Protein AF-A0A4Y2GXG5-F1 (afdb_monomer_lite)

pLDDT: mean 90.92, std 9.3, range [49.5, 97.94]

Secondary structure (DSSP, 8-state):
---TT--HHHHHHHHHHHHHHHHTTSGGG----HHHHHHHHTHHHHHHHHHHHHHHHHHHHHHHHHHHHHHHHHHHHHHHHHHHHHHHHHHHHHHHHHHHHHHHHHHHHT-

Foldseek 3Di:
DDDPPDDPVNVVVVVVVVVVQVVLVHPVSDDDDPVNVVCVVCVVVVVVVVVVVVVVVVVVVVVVVVVVVVVVVVVVVVVVVVVVVVVVVVVVVVVVVVVVVVVVVVVVVVD

Radius of gyration: 36.71 Å; chains: 1; bounding box: 72×29×99 Å

Sequence (111 aa):
MLVENLKEQSLINQRRAYDGIKSLGGVENVSITKKMLLAVRGAKHRYREDLVRKKEYLDKKASKTQEKRKLENELQQLYNQKKKIRLEKEKEETEFEVKIQILEEKRKSLL

Structure (mmCIF, N/CA/C/O backbone):
data_AF-A0A4Y2GXG5-F1
#
_entry.id   AF-A0A4Y2GXG5-F1
#
loop_
_atom_site.group_PDB
_atom_site.id
_atom_site.type_symbol
_atom_site.label_atom_id
_atom_site.label_alt_id
_atom_site.label_comp_id
_atom_site.label_asym_id
_atom_site.label_entity_id
_atom_site.label_seq_id
_atom_site.pdbx_PDB_ins_code
_atom_site.Cartn_x
_atom_site.Cartn_y
_atom_site.Cartn_z
_atom_site.occupancy
_atom_site.B_iso_or_equiv
_atom_site.auth_seq_id
_atom_site.auth_comp_id
_atom_site.auth_asym_id
_atom_site.auth_atom_id
_atom_site.pdbx_PDB_model_num
ATOM 1 N N . MET A 1 1 ? -20.448 17.232 23.298 1.00 49.50 1 MET A N 1
ATOM 2 C CA . MET A 1 1 ? -19.200 17.944 22.954 1.00 49.50 1 MET A CA 1
ATOM 3 C C . MET A 1 1 ? -18.340 16.994 22.129 1.00 49.50 1 MET A C 1
ATOM 5 O O . MET A 1 1 ? -17.904 15.982 22.661 1.00 49.50 1 MET A O 1
ATOM 9 N N . LEU A 1 2 ? -18.205 17.237 20.823 1.00 56.69 2 LEU A N 1
ATOM 10 C CA . LEU A 1 2 ? -17.250 16.525 19.967 1.00 56.69 2 LEU A CA 1
ATOM 11 C C . LEU A 1 2 ? -15.880 17.165 20.206 1.00 56.69 2 LEU A C 1
ATOM 13 O O . LEU A 1 2 ? -15.732 18.364 20.007 1.00 56.69 2 LEU A O 1
ATOM 17 N N . VAL A 1 3 ? -14.909 16.399 20.696 1.00 56.56 3 VAL A N 1
ATOM 18 C CA . VAL A 1 3 ? -13.536 16.893 20.863 1.00 56.56 3 VAL A CA 1
ATOM 19 C C . VAL A 1 3 ? -12.851 16.810 19.497 1.00 56.56 3 VAL A C 1
ATOM 21 O O . VAL A 1 3 ? -12.773 15.722 18.929 1.00 56.56 3 VAL A O 1
ATOM 24 N N . GLU A 1 4 ? -12.353 17.936 18.978 1.00 54.62 4 GLU A N 1
ATOM 25 C CA . GLU A 1 4 ? -11.761 18.076 17.628 1.00 54.62 4 GLU A CA 1
ATOM 26 C C . GLU A 1 4 ? -10.646 17.067 17.302 1.00 54.62 4 GLU A C 1
ATOM 28 O O . GLU A 1 4 ? -10.426 16.738 16.142 1.00 54.62 4 GLU A O 1
ATOM 33 N N . ASN A 1 5 ? -9.972 16.515 18.315 1.00 61.62 5 ASN A N 1
ATOM 34 C CA . ASN A 1 5 ? -8.853 15.582 18.151 1.00 61.62 5 ASN A CA 1
ATOM 35 C C . ASN A 1 5 ? -9.234 14.088 18.212 1.00 61.62 5 ASN A C 1
ATOM 37 O O . ASN A 1 5 ? -8.352 13.225 18.296 1.00 61.62 5 ASN A O 1
ATOM 41 N N . LEU A 1 6 ? -10.526 13.734 18.202 1.00 61.31 6 LEU A N 1
ATOM 42 C CA . LEU A 1 6 ? -10.920 12.324 18.211 1.00 61.31 6 LEU A CA 1
ATOM 43 C C . LEU A 1 6 ? -10.741 11.676 16.832 1.00 61.31 6 LEU A C 1
ATOM 45 O O . LEU A 1 6 ? -11.359 12.068 15.847 1.00 61.31 6 LEU A O 1
ATOM 49 N N . LYS A 1 7 ? -9.954 10.595 16.781 1.00 75.38 7 LYS A N 1
ATOM 50 C CA . LYS A 1 7 ? -9.879 9.723 15.599 1.00 75.38 7 LYS A CA 1
ATOM 51 C C . LYS A 1 7 ? -11.264 9.139 15.304 1.00 75.38 7 LYS A C 1
ATOM 53 O O . LYS A 1 7 ? -11.943 8.689 16.224 1.00 75.38 7 LYS A O 1
ATOM 58 N N . GLU A 1 8 ? -11.630 9.046 14.030 1.00 82.19 8 GLU A N 1
ATOM 59 C CA . GLU A 1 8 ? -12.930 8.542 13.551 1.00 82.19 8 GLU A CA 1
ATOM 60 C C . GLU A 1 8 ? -13.364 7.221 14.219 1.00 82.19 8 GLU A C 1
ATOM 62 O O . GLU A 1 8 ? -14.469 7.102 14.739 1.00 82.19 8 GLU A O 1
ATOM 67 N N . GLN A 1 9 ? -12.450 6.253 14.321 1.00 80.94 9 GLN A N 1
ATOM 68 C CA . GLN A 1 9 ? -12.668 4.978 15.021 1.00 80.94 9 GLN A CA 1
ATOM 69 C C . GLN A 1 9 ? -13.075 5.149 16.493 1.00 80.94 9 GLN A C 1
ATOM 71 O O . GLN A 1 9 ? -13.943 4.437 16.993 1.00 80.94 9 GLN A O 1
ATOM 76 N N . SER A 1 10 ? -12.463 6.103 17.195 1.00 83.62 10 SER A N 1
ATOM 77 C CA . SER A 1 10 ? -12.803 6.400 18.587 1.00 83.62 10 SER A CA 1
ATOM 78 C C . SER A 1 10 ? -14.223 6.958 18.691 1.00 83.62 10 SER A C 1
ATOM 80 O O . SER A 1 10 ? -14.965 6.569 19.591 1.00 83.62 10 SER A O 1
ATOM 82 N N . LEU A 1 11 ? -14.623 7.810 17.745 1.00 86.56 11 LEU A N 1
ATOM 83 C CA . LEU A 1 11 ? -15.972 8.366 17.687 1.00 86.56 11 LEU A CA 1
ATOM 84 C C . LEU A 1 11 ? -17.020 7.284 17.392 1.00 86.56 11 LEU A C 1
ATOM 86 O O . LEU A 1 11 ? -18.038 7.207 18.078 1.00 86.56 11 LEU A O 1
ATOM 90 N N . ILE A 1 12 ? -16.749 6.405 16.422 1.00 89.25 12 ILE A N 1
ATOM 91 C CA . ILE A 1 12 ? -17.619 5.265 16.094 1.00 89.25 12 ILE A CA 1
ATOM 92 C C . ILE A 1 12 ? -17.821 4.375 17.326 1.00 89.25 12 ILE A C 1
ATOM 94 O O . ILE A 1 12 ? -18.947 3.982 17.632 1.00 89.25 12 ILE A O 1
ATOM 98 N N . ASN A 1 13 ? -16.748 4.082 18.065 1.00 87.94 13 ASN A N 1
ATOM 99 C CA . ASN A 1 13 ? -16.821 3.239 19.258 1.00 87.94 13 ASN A CA 1
ATOM 100 C C . ASN A 1 13 ? -17.611 3.898 20.397 1.00 87.94 13 ASN A C 1
ATOM 102 O O . ASN A 1 13 ? -18.410 3.224 21.046 1.00 87.94 13 ASN A O 1
ATOM 106 N N . GLN A 1 14 ? -17.443 5.206 20.613 1.00 89.25 14 GLN A N 1
ATOM 107 C CA . GLN A 1 14 ? -18.253 5.954 21.581 1.00 89.25 14 GLN A CA 1
ATOM 108 C C . GLN A 1 14 ? -19.734 5.941 21.206 1.00 89.25 14 GLN A C 1
ATOM 110 O O . GLN A 1 14 ? -20.582 5.726 22.069 1.00 89.25 14 GLN A O 1
ATOM 115 N N . ARG A 1 15 ? -20.048 6.113 19.918 1.00 92.31 15 ARG A N 1
ATOM 116 C CA . ARG A 1 15 ? -21.430 6.093 19.439 1.00 92.31 15 ARG A CA 1
ATOM 117 C C . ARG A 1 15 ? -22.076 4.723 19.617 1.00 92.31 15 ARG A C 1
ATOM 119 O O . ARG A 1 15 ? -23.162 4.646 20.170 1.00 92.31 15 ARG A O 1
ATOM 126 N N . ARG A 1 16 ? -21.364 3.644 19.278 1.00 93.25 16 ARG A N 1
ATOM 127 C CA . ARG A 1 16 ? -21.816 2.266 19.544 1.00 93.25 16 ARG A CA 1
ATOM 128 C C . ARG A 1 16 ? -22.122 2.031 21.023 1.00 93.25 16 ARG A C 1
ATOM 130 O O . ARG A 1 16 ? -23.133 1.414 21.341 1.00 93.25 16 ARG A O 1
ATOM 137 N N . ALA A 1 17 ? -21.259 2.515 21.918 1.00 91.12 17 ALA A N 1
ATOM 138 C CA . ALA A 1 17 ? -21.484 2.397 23.356 1.00 91.12 17 ALA A CA 1
ATOM 139 C C . ALA A 1 17 ? -22.723 3.187 23.802 1.00 91.12 17 ALA A C 1
ATOM 141 O O . ALA A 1 17 ? -23.559 2.653 24.526 1.00 91.12 17 ALA A O 1
ATOM 142 N N . TYR A 1 18 ? -22.868 4.428 23.333 1.00 94.25 18 TYR A N 1
ATOM 143 C CA . TYR A 1 18 ? -24.027 5.266 23.630 1.00 94.25 18 TYR A CA 1
ATOM 144 C C . TYR A 1 18 ? -25.336 4.639 23.136 1.00 94.25 18 TYR A C 1
ATOM 146 O O . TYR A 1 18 ? -26.280 4.522 23.911 1.00 94.25 18 TYR A O 1
ATOM 154 N N . ASP A 1 19 ? -25.381 4.191 21.881 1.00 95.50 19 ASP A N 1
ATOM 155 C CA . ASP A 1 19 ? -26.577 3.598 21.279 1.00 95.50 19 ASP A CA 1
ATOM 156 C C . ASP A 1 19 ? -26.996 2.319 22.022 1.00 95.50 19 ASP A C 1
ATOM 158 O O . ASP A 1 19 ? -28.183 2.112 22.274 1.00 95.50 19 ASP A O 1
ATOM 162 N N . GLY A 1 20 ? -26.025 1.503 22.449 1.00 93.06 20 GLY A N 1
ATOM 163 C CA . GLY A 1 20 ? -26.280 0.313 23.264 1.00 93.06 20 GLY A CA 1
ATOM 164 C C . GLY A 1 20 ? -26.788 0.621 24.676 1.00 93.06 20 GLY A C 1
ATOM 165 O O . GLY A 1 20 ? -27.642 -0.091 25.188 1.00 93.06 20 GLY A O 1
ATOM 166 N N . ILE A 1 21 ? -26.307 1.690 25.317 1.00 94.31 21 ILE A N 1
ATOM 167 C CA . ILE A 1 21 ? -26.825 2.128 26.626 1.00 94.31 21 ILE A CA 1
ATOM 168 C C . ILE A 1 21 ? -28.233 2.715 26.473 1.00 94.31 21 ILE A C 1
ATOM 170 O O . ILE A 1 21 ? -29.119 2.462 27.289 1.00 94.31 21 ILE A O 1
ATOM 174 N N . LYS A 1 22 ? -28.452 3.494 25.410 1.00 95.94 22 LYS A N 1
ATOM 175 C CA . LYS A 1 22 ? -29.739 4.123 25.118 1.00 95.94 22 LYS A CA 1
ATOM 176 C C . LYS A 1 22 ? -30.824 3.086 24.838 1.00 95.94 22 LYS A C 1
ATOM 178 O O . LYS A 1 22 ? -31.938 3.255 25.322 1.00 95.94 22 LYS A O 1
ATOM 183 N N . SER A 1 23 ? -30.514 2.017 24.101 1.00 94.62 23 SER A N 1
ATOM 184 C CA . SER A 1 23 ? -31.479 0.943 23.825 1.00 94.62 23 SER A CA 1
ATOM 185 C C . SER A 1 23 ? -31.911 0.186 25.082 1.00 94.62 23 SER A C 1
ATOM 187 O O . SER A 1 23 ? -33.026 -0.324 25.129 1.00 94.62 23 SER A O 1
ATOM 189 N N . LEU A 1 24 ? -31.069 0.163 26.118 1.00 93.94 24 LEU A N 1
ATOM 190 C CA . LEU A 1 24 ? -31.388 -0.411 27.425 1.00 93.94 24 LEU A CA 1
ATOM 191 C C . LEU A 1 24 ? -32.184 0.550 28.324 1.00 93.94 24 LEU A C 1
ATOM 193 O O . LEU A 1 24 ? -32.550 0.184 29.435 1.00 93.94 24 LEU A O 1
ATOM 197 N N . GLY A 1 25 ? -32.482 1.771 27.872 1.00 94.31 25 GLY A N 1
ATOM 198 C CA . GLY A 1 25 ? -33.245 2.755 28.644 1.00 94.31 25 GLY A CA 1
ATOM 199 C C . GLY A 1 25 ? -32.421 3.522 29.681 1.00 94.31 25 GLY A C 1
ATOM 200 O O . GLY A 1 25 ? -32.997 4.206 30.519 1.00 94.31 25 GLY A O 1
ATOM 201 N N . GLY A 1 26 ? -31.088 3.439 29.627 1.00 93.00 26 GLY A N 1
ATOM 202 C CA . GLY A 1 26 ? -30.194 4.173 30.523 1.00 93.00 26 GLY A CA 1
ATOM 203 C C . GLY A 1 26 ? -29.104 3.302 31.137 1.00 93.00 26 GLY A C 1
ATOM 204 O O . GLY A 1 26 ? -29.093 2.082 30.995 1.00 93.00 26 GLY A O 1
ATOM 205 N N . VAL A 1 27 ? -28.160 3.948 31.827 1.00 92.12 27 VAL A N 1
ATOM 206 C CA . VAL A 1 27 ? -26.995 3.278 32.435 1.00 92.12 27 VAL A CA 1
ATOM 207 C C . VAL A 1 27 ? -27.410 2.350 33.581 1.00 92.12 27 VAL A C 1
ATOM 209 O O . VAL A 1 27 ? -26.792 1.307 33.768 1.00 92.12 27 VAL A O 1
ATOM 212 N N . GLU A 1 28 ? -28.476 2.690 34.307 1.00 93.12 28 GLU A N 1
ATOM 213 C CA . GLU A 1 28 ? -28.983 1.907 35.445 1.00 93.12 28 GLU A CA 1
ATOM 214 C C . GLU A 1 28 ? -29.459 0.506 35.036 1.00 93.12 28 GLU A C 1
ATOM 216 O O . GLU A 1 28 ? -29.334 -0.445 35.802 1.00 93.12 28 GLU A O 1
ATOM 221 N N . ASN A 1 29 ? -29.914 0.355 33.789 1.00 93.25 29 ASN A N 1
ATOM 222 C CA . ASN A 1 29 ? -30.400 -0.912 33.243 1.00 93.25 29 ASN A CA 1
ATOM 223 C C . ASN A 1 29 ? -29.276 -1.782 32.651 1.00 93.25 29 ASN A C 1
ATOM 225 O O . ASN A 1 29 ? -29.527 -2.874 32.135 1.00 93.25 29 ASN A O 1
ATOM 229 N N . VAL A 1 30 ? -28.022 -1.317 32.695 1.00 91.38 30 VAL A N 1
ATOM 230 C CA . VAL A 1 30 ? -26.874 -2.056 32.164 1.00 91.38 30 VAL A CA 1
ATOM 231 C C . VAL A 1 30 ? -26.361 -3.041 33.213 1.00 91.38 30 VAL A C 1
ATOM 233 O O . VAL A 1 30 ? -25.622 -2.684 34.129 1.00 91.38 30 VAL A O 1
ATOM 236 N N . SER A 1 31 ? -26.687 -4.322 33.040 1.00 92.31 31 SER A N 1
ATOM 237 C CA . SER A 1 31 ? -26.118 -5.387 33.872 1.00 92.31 31 SER A CA 1
ATOM 238 C C . SER A 1 31 ? -24.631 -5.604 33.559 1.00 92.31 31 SER A C 1
ATOM 240 O O . SER A 1 31 ? -24.253 -5.964 32.439 1.00 92.31 31 SER A O 1
ATOM 242 N N . ILE A 1 32 ? -23.766 -5.413 34.560 1.00 91.56 32 ILE A N 1
ATOM 243 C CA . ILE A 1 32 ? -22.326 -5.659 34.422 1.00 91.56 32 ILE A CA 1
ATOM 244 C C . ILE A 1 32 ? -22.071 -7.166 34.434 1.00 91.56 32 ILE A C 1
ATOM 246 O O . ILE A 1 32 ? -22.109 -7.829 35.469 1.00 91.56 32 ILE A O 1
ATOM 250 N N . THR A 1 33 ? -21.749 -7.716 33.266 1.00 93.56 33 THR A N 1
ATOM 251 C CA . THR A 1 33 ? -21.455 -9.146 33.130 1.00 93.56 33 THR A CA 1
ATOM 252 C C . THR A 1 33 ? -19.977 -9.462 33.378 1.00 93.56 33 THR A C 1
ATOM 254 O O . THR A 1 33 ? -19.078 -8.659 33.113 1.00 93.56 33 THR A O 1
ATOM 257 N N . LYS A 1 34 ? -19.682 -10.707 33.781 1.00 94.56 34 LYS A N 1
ATOM 258 C CA . LYS A 1 34 ? -18.301 -11.215 33.922 1.00 94.56 34 LYS A CA 1
ATOM 259 C C . LYS A 1 34 ? -17.471 -11.049 32.640 1.00 94.56 34 LYS A C 1
ATOM 261 O O . LYS A 1 34 ? -16.274 -10.777 32.706 1.00 94.56 34 LYS A O 1
ATOM 266 N N . LYS A 1 35 ? -18.104 -11.171 31.466 1.00 91.50 35 LYS A N 1
ATOM 267 C CA . LYS A 1 35 ? -17.452 -10.963 30.162 1.00 91.50 35 LYS A CA 1
ATOM 268 C C . LYS A 1 35 ? -16.963 -9.523 29.992 1.00 91.50 35 LYS A C 1
ATOM 270 O O . LYS A 1 35 ? -15.854 -9.327 29.505 1.00 91.50 35 LYS A O 1
ATOM 275 N N . MET A 1 36 ? -17.742 -8.532 30.432 1.00 91.00 36 MET A N 1
ATOM 276 C CA . MET A 1 36 ? -17.339 -7.122 30.380 1.00 91.00 36 MET A CA 1
ATOM 277 C C . MET A 1 36 ? -16.117 -6.864 31.261 1.00 91.00 36 MET A C 1
ATOM 279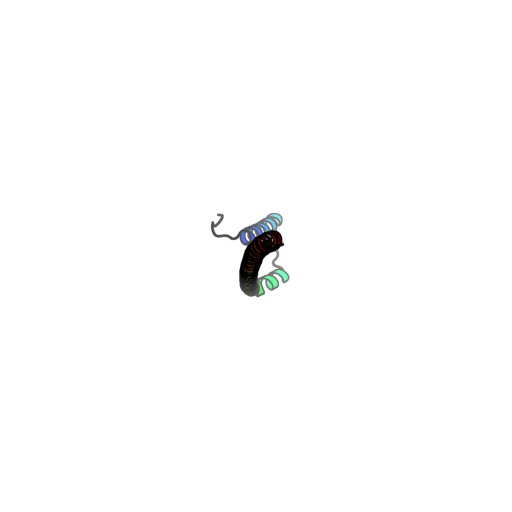 O O . MET A 1 36 ? -15.158 -6.246 30.806 1.00 91.00 36 MET A O 1
ATOM 283 N N . LEU A 1 37 ? -16.099 -7.412 32.480 1.00 92.94 37 LEU A N 1
ATOM 284 C CA . LEU A 1 37 ? -14.951 -7.292 33.386 1.00 92.94 37 LEU A CA 1
ATOM 285 C C . LEU A 1 37 ? -13.673 -7.882 32.771 1.00 92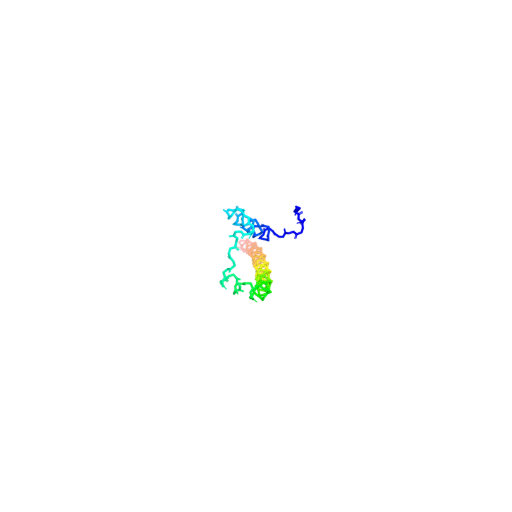.94 37 LEU A C 1
ATOM 287 O O . LEU A 1 37 ? -12.617 -7.247 32.788 1.00 92.94 37 LEU A O 1
ATOM 291 N N . LEU A 1 38 ? -13.771 -9.071 32.167 1.00 91.19 38 LEU A N 1
ATOM 292 C CA . LEU A 1 38 ? -12.649 -9.704 31.466 1.00 91.19 38 LEU A CA 1
ATOM 293 C C . LEU A 1 38 ? -12.191 -8.888 30.251 1.00 91.19 38 LEU A C 1
ATOM 295 O O . LEU A 1 38 ? -10.988 -8.725 30.030 1.00 91.19 38 LEU A O 1
ATOM 299 N N . ALA A 1 39 ? -13.132 -8.334 29.484 1.00 87.31 39 ALA A N 1
ATOM 300 C CA . ALA A 1 39 ? -12.818 -7.471 28.356 1.00 87.31 39 ALA A CA 1
ATOM 301 C C . ALA A 1 39 ? -12.066 -6.212 28.818 1.00 87.31 39 ALA A C 1
ATOM 303 O O . ALA A 1 39 ? -11.030 -5.883 28.241 1.00 87.31 39 ALA A O 1
ATOM 304 N N . VAL A 1 40 ? -12.507 -5.546 29.886 1.00 89.75 40 VAL A N 1
ATOM 305 C CA . VAL A 1 40 ? -11.861 -4.326 30.397 1.00 89.75 40 VAL A CA 1
ATOM 306 C C . VAL A 1 40 ? -10.463 -4.610 30.953 1.00 89.75 40 VAL A C 1
ATOM 308 O O . VAL A 1 40 ? -9.536 -3.850 30.666 1.00 89.75 40 VAL A O 1
ATOM 311 N N . ARG A 1 41 ? -10.267 -5.732 31.663 1.00 91.62 41 ARG A N 1
ATOM 312 C CA . ARG A 1 41 ? -8.998 -6.075 32.336 1.00 91.62 41 ARG A CA 1
ATOM 313 C C . ARG A 1 41 ? -7.774 -6.023 31.411 1.00 91.62 41 ARG A C 1
ATOM 315 O O . ARG A 1 41 ? -6.705 -5.600 31.835 1.00 91.62 41 ARG A O 1
ATOM 322 N N . GLY A 1 42 ? -7.932 -6.420 30.147 1.00 87.12 42 GLY A N 1
ATOM 323 C CA . GLY A 1 42 ? -6.859 -6.408 29.143 1.00 87.12 42 GLY A CA 1
ATOM 324 C C . GLY A 1 42 ? -6.891 -5.232 28.161 1.00 87.12 42 GLY A C 1
ATOM 325 O O . GLY A 1 42 ? -6.037 -5.160 27.279 1.00 87.12 42 GLY A O 1
ATOM 326 N N . ALA A 1 43 ? -7.861 -4.320 28.264 1.00 88.50 43 ALA A N 1
ATOM 327 C CA . ALA A 1 43 ? -8.108 -3.313 27.229 1.00 88.50 43 ALA A CA 1
ATOM 328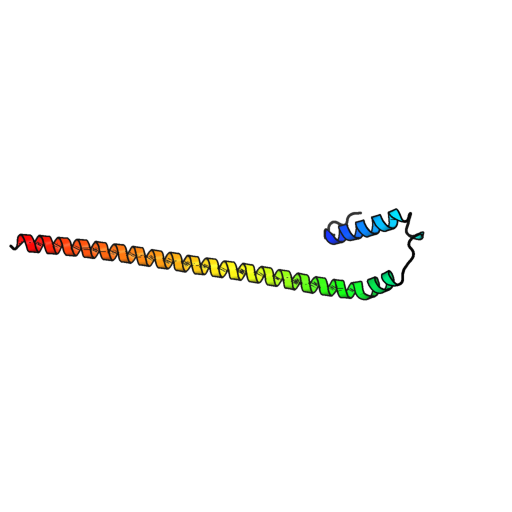 C C . ALA A 1 43 ? -6.913 -2.372 27.016 1.00 88.50 43 ALA A C 1
ATOM 330 O O . ALA A 1 43 ? -6.526 -2.112 25.878 1.00 88.50 43 ALA A O 1
ATOM 331 N N . LYS A 1 44 ? -6.273 -1.925 28.105 1.00 88.19 44 LYS A N 1
ATOM 332 C CA . LYS A 1 44 ? -5.092 -1.048 28.042 1.00 88.19 44 LYS A CA 1
ATOM 333 C C . LYS A 1 44 ? -3.904 -1.718 27.349 1.00 88.19 44 LYS A C 1
ATOM 335 O O . LYS A 1 44 ? -3.190 -1.059 26.599 1.00 88.19 44 LYS A O 1
ATOM 340 N N . HIS A 1 45 ? -3.690 -3.008 27.606 1.00 90.88 45 HIS A N 1
ATOM 341 C CA . HIS A 1 45 ? -2.604 -3.762 26.984 1.00 90.88 45 HIS A CA 1
ATOM 342 C C . HIS A 1 45 ? -2.860 -3.944 25.487 1.00 90.88 45 HIS A C 1
ATOM 344 O O . HIS A 1 45 ? -2.039 -3.512 24.685 1.00 90.88 45 HIS A O 1
ATOM 350 N N . ARG A 1 46 ? -4.052 -4.430 25.114 1.00 90.38 46 ARG A N 1
ATOM 351 C CA . ARG A 1 46 ? -4.442 -4.599 23.705 1.00 90.38 46 ARG A CA 1
ATOM 352 C C . ARG A 1 46 ? -4.378 -3.296 22.915 1.00 90.38 46 ARG A C 1
ATOM 354 O O . ARG A 1 46 ? -3.939 -3.296 21.775 1.00 90.38 46 ARG A O 1
ATOM 361 N N . TYR A 1 47 ? -4.769 -2.175 23.525 1.00 88.06 47 TYR A N 1
ATOM 362 C CA . TYR A 1 47 ? -4.638 -0.861 22.895 1.00 88.06 47 TYR A CA 1
ATOM 363 C C . TYR A 1 47 ? -3.177 -0.516 22.582 1.00 88.06 47 TYR A C 1
ATOM 365 O O . TYR A 1 47 ? -2.871 -0.052 21.488 1.00 88.06 47 TYR A O 1
ATOM 373 N N . ARG A 1 48 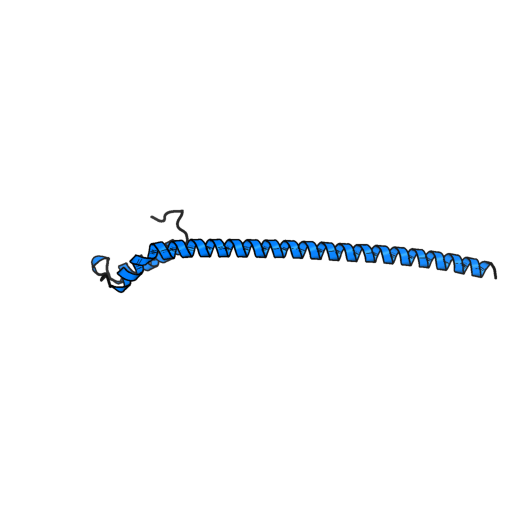? -2.256 -0.766 23.521 1.00 91.25 48 ARG A N 1
ATOM 374 C CA . ARG A 1 48 ? -0.822 -0.536 23.292 1.00 91.25 48 ARG A CA 1
ATOM 375 C C . ARG A 1 48 ? -0.265 -1.454 22.207 1.00 91.25 48 ARG A C 1
ATOM 377 O O . ARG A 1 48 ? 0.461 -0.970 21.346 1.00 91.25 48 ARG A O 1
ATOM 384 N N . GLU A 1 49 ? -0.618 -2.736 22.226 1.00 93.38 49 GLU A N 1
ATOM 385 C CA . GLU A 1 49 ? -0.212 -3.687 21.183 1.00 93.38 49 GLU A CA 1
ATOM 386 C C . GLU A 1 49 ? -0.709 -3.256 19.798 1.00 93.38 49 GLU A C 1
ATOM 388 O O . GLU A 1 49 ? 0.050 -3.287 18.832 1.00 93.38 49 GLU A O 1
ATOM 393 N N . ASP A 1 50 ? -1.960 -2.802 19.701 1.00 90.50 50 ASP A N 1
ATOM 394 C CA . ASP A 1 50 ? -2.541 -2.329 18.444 1.00 90.50 50 ASP A CA 1
ATOM 395 C C . ASP A 1 50 ? -1.835 -1.069 17.920 1.00 90.50 50 ASP A C 1
ATOM 397 O O . ASP A 1 50 ? -1.535 -0.969 16.730 1.00 90.50 50 ASP A O 1
ATOM 401 N N . LEU A 1 51 ? -1.470 -0.134 18.808 1.00 90.12 51 LEU A N 1
ATOM 402 C CA . LEU A 1 51 ? -0.666 1.033 18.432 1.00 90.12 51 LEU A CA 1
ATOM 403 C C . LEU A 1 51 ? 0.701 0.638 17.857 1.00 90.12 51 LEU A C 1
ATOM 405 O O . LEU A 1 51 ? 1.122 1.217 16.853 1.00 90.12 51 LEU A O 1
ATOM 409 N N . VAL A 1 52 ? 1.379 -0.338 18.469 1.00 94.31 52 VAL A N 1
ATOM 410 C CA . VAL A 1 52 ? 2.674 -0.844 17.985 1.00 94.31 52 VAL A CA 1
ATOM 411 C C . VAL A 1 52 ? 2.506 -1.501 16.617 1.00 94.31 52 VAL A C 1
ATOM 413 O O . VAL A 1 52 ? 3.172 -1.098 15.665 1.00 94.31 52 VAL A O 1
ATOM 416 N N . ARG A 1 53 ? 1.548 -2.424 16.473 1.00 93.69 53 ARG A N 1
ATOM 417 C CA . ARG A 1 53 ? 1.261 -3.098 15.194 1.00 93.69 53 ARG A CA 1
ATOM 418 C C . ARG A 1 53 ? 0.923 -2.110 14.085 1.00 93.69 53 ARG A C 1
ATOM 420 O O . ARG A 1 53 ? 1.385 -2.257 12.955 1.00 93.69 53 ARG A O 1
ATOM 427 N N . LYS A 1 54 ? 0.130 -1.080 14.395 1.00 90.88 54 LYS A N 1
ATOM 428 C CA . LYS A 1 54 ? -0.234 -0.041 13.429 1.00 90.88 54 LYS A CA 1
ATOM 429 C C . LYS A 1 54 ? 0.985 0.753 12.971 1.00 90.88 54 LYS A C 1
ATOM 431 O O . LYS A 1 54 ? 1.093 1.040 11.781 1.00 90.88 54 LYS A O 1
ATOM 436 N N . LYS A 1 55 ? 1.896 1.085 13.889 1.00 93.00 55 LYS A N 1
ATOM 437 C CA . LYS A 1 55 ? 3.154 1.756 13.551 1.00 93.00 55 LYS A CA 1
ATOM 438 C C . LYS A 1 55 ? 4.008 0.880 12.630 1.00 93.00 55 LYS A C 1
ATOM 440 O O . LYS A 1 55 ? 4.346 1.314 11.537 1.00 93.00 55 LYS A O 1
ATOM 445 N N . GLU A 1 56 ? 4.241 -0.374 13.007 1.00 93.88 56 GLU A N 1
ATOM 446 C CA . GLU A 1 56 ? 5.019 -1.324 12.198 1.00 93.88 56 GLU A CA 1
ATOM 447 C C . GLU A 1 56 ? 4.432 -1.531 10.797 1.00 93.88 56 GLU A C 1
ATOM 449 O O . GLU A 1 56 ? 5.164 -1.635 9.813 1.00 93.88 56 GLU A O 1
ATOM 454 N N . TYR A 1 57 ? 3.103 -1.590 10.683 1.00 93.31 57 TYR A N 1
ATOM 455 C CA . TYR A 1 57 ? 2.427 -1.697 9.394 1.00 93.31 57 TYR A CA 1
ATOM 456 C C . TYR A 1 57 ? 2.682 -0.472 8.506 1.00 93.31 57 TYR A C 1
ATOM 458 O O . TYR A 1 57 ? 2.964 -0.623 7.315 1.00 93.31 57 TYR A O 1
ATOM 466 N N . LEU A 1 58 ? 2.590 0.734 9.073 1.00 91.81 58 LEU A N 1
ATOM 467 C CA . LEU A 1 58 ? 2.854 1.975 8.346 1.00 91.81 58 LEU A CA 1
ATOM 468 C C . LEU A 1 58 ? 4.318 2.065 7.910 1.00 91.81 58 LEU A C 1
ATOM 470 O O . LEU A 1 58 ? 4.572 2.380 6.748 1.00 91.81 58 LEU A O 1
ATOM 474 N N . ASP A 1 59 ? 5.252 1.703 8.788 1.00 92.56 59 ASP A N 1
ATOM 475 C CA . ASP A 1 59 ? 6.687 1.701 8.491 1.00 92.56 59 ASP A CA 1
ATOM 476 C C . ASP A 1 59 ? 7.010 0.714 7.356 1.00 92.56 59 ASP A C 1
ATOM 478 O O . ASP A 1 59 ? 7.659 1.074 6.370 1.00 92.56 59 ASP A O 1
ATOM 482 N N . LYS A 1 60 ? 6.457 -0.508 7.410 1.00 93.62 60 LYS A N 1
ATOM 483 C CA . LYS A 1 60 ? 6.580 -1.502 6.326 1.00 93.62 60 LYS A CA 1
ATOM 484 C C . LYS A 1 60 ? 5.982 -1.000 5.013 1.00 93.62 60 LYS A C 1
ATOM 486 O O . LYS A 1 60 ? 6.545 -1.237 3.946 1.00 93.62 60 LYS A O 1
ATOM 491 N N . LYS A 1 61 ? 4.838 -0.312 5.060 1.00 93.12 61 LYS A N 1
ATOM 492 C CA . LYS A 1 61 ? 4.196 0.252 3.864 1.00 93.12 61 LYS A CA 1
ATOM 493 C C . LYS A 1 61 ? 5.041 1.374 3.251 1.00 93.12 61 LYS A C 1
ATOM 495 O O . LYS A 1 61 ? 5.179 1.430 2.027 1.00 93.12 61 LYS A O 1
ATOM 500 N N . ALA A 1 62 ? 5.619 2.237 4.084 1.00 91.31 62 ALA A N 1
ATOM 501 C CA . ALA A 1 62 ? 6.503 3.311 3.646 1.00 91.31 62 ALA A CA 1
ATOM 502 C C . ALA A 1 62 ? 7.781 2.754 3.001 1.00 91.31 62 ALA A C 1
ATOM 504 O O . ALA A 1 62 ? 8.109 3.145 1.881 1.00 91.31 62 ALA A O 1
ATOM 505 N N . SER A 1 63 ? 8.424 1.774 3.645 1.00 92.06 63 SER A N 1
ATOM 506 C CA . SER A 1 63 ? 9.605 1.075 3.121 1.00 92.06 63 SER A CA 1
ATOM 507 C C . SER A 1 63 ? 9.330 0.434 1.755 1.00 92.06 63 SER A C 1
ATOM 509 O O . SER A 1 63 ? 10.026 0.752 0.793 1.00 92.06 63 SER A O 1
ATOM 511 N N . LYS A 1 64 ? 8.244 -0.338 1.610 1.00 92.69 64 LYS A N 1
ATOM 512 C CA . LYS A 1 64 ? 7.854 -0.927 0.312 1.00 92.69 64 LYS A CA 1
ATOM 513 C C . LYS A 1 64 ? 7.636 0.120 -0.779 1.00 92.69 64 LYS A C 1
ATOM 515 O O . LYS A 1 64 ? 7.996 -0.088 -1.933 1.00 92.69 64 LYS A O 1
ATOM 520 N N . THR A 1 65 ? 7.029 1.252 -0.427 1.00 92.56 65 THR A N 1
ATOM 521 C CA . THR A 1 65 ? 6.788 2.342 -1.385 1.00 92.56 65 THR A CA 1
ATOM 522 C C . THR A 1 65 ? 8.102 2.987 -1.824 1.00 92.56 65 THR A C 1
ATOM 524 O O . THR A 1 65 ? 8.268 3.314 -2.997 1.00 92.56 65 THR A O 1
ATOM 527 N N . GLN A 1 66 ? 9.048 3.154 -0.899 1.00 93.69 66 GLN A N 1
ATOM 528 C CA . GLN A 1 66 ? 10.369 3.694 -1.197 1.00 93.69 66 GLN A CA 1
ATOM 529 C C . GLN A 1 66 ? 11.192 2.739 -2.069 1.00 93.69 66 GLN A C 1
ATOM 531 O O . GLN A 1 66 ? 11.809 3.188 -3.031 1.00 93.69 66 GLN A O 1
ATOM 536 N N . GLU A 1 67 ? 11.173 1.438 -1.775 1.00 94.00 67 GLU A N 1
ATOM 537 C CA . GLU A 1 67 ? 11.827 0.408 -2.594 1.00 94.00 67 GLU A CA 1
ATOM 538 C C . GLU A 1 67 ? 11.259 0.374 -4.012 1.00 94.00 67 GLU A C 1
ATOM 540 O O . GLU A 1 67 ? 12.021 0.410 -4.975 1.00 94.00 67 GLU A O 1
ATOM 545 N N . LYS A 1 68 ? 9.928 0.416 -4.155 1.00 95.19 68 LYS A N 1
ATOM 546 C CA . LYS A 1 68 ? 9.279 0.467 -5.470 1.00 95.19 68 LYS A CA 1
ATOM 547 C C . LYS A 1 68 ? 9.750 1.670 -6.295 1.00 95.19 68 LYS A C 1
ATOM 549 O O . LYS A 1 68 ? 10.100 1.505 -7.457 1.00 95.19 68 LYS A O 1
ATOM 554 N N . ARG A 1 69 ? 9.821 2.859 -5.684 1.00 95.12 69 ARG A N 1
ATOM 555 C CA . ARG A 1 69 ? 10.320 4.075 -6.353 1.00 95.12 69 ARG A CA 1
ATOM 556 C C . ARG A 1 69 ? 11.786 3.957 -6.769 1.00 95.12 69 ARG A C 1
ATOM 558 O O . ARG A 1 69 ? 12.149 4.438 -7.836 1.00 95.12 69 ARG A O 1
ATOM 565 N N . LYS A 1 70 ? 12.634 3.337 -5.940 1.00 96.19 70 LYS A N 1
ATOM 566 C CA . LYS A 1 70 ? 14.045 3.096 -6.288 1.00 96.19 70 LYS A CA 1
ATOM 567 C C . LYS A 1 70 ? 14.156 2.189 -7.514 1.00 96.19 70 LYS A C 1
ATOM 569 O O . LYS A 1 70 ? 14.831 2.562 -8.465 1.00 96.19 70 LYS A O 1
ATOM 574 N N . LEU A 1 71 ? 13.420 1.077 -7.525 1.00 96.81 71 LEU A N 1
ATOM 575 C CA . LEU A 1 71 ? 13.395 0.143 -8.654 1.00 96.81 71 LEU A CA 1
ATOM 576 C C . LEU A 1 71 ? 12.862 0.793 -9.939 1.00 96.81 71 LEU A C 1
ATOM 578 O O . LEU A 1 71 ? 13.438 0.600 -11.005 1.00 96.81 71 LEU A O 1
ATOM 582 N N . GLU A 1 72 ? 11.794 1.590 -9.854 1.00 96.88 72 GLU A N 1
ATOM 583 C CA . GLU A 1 72 ? 11.261 2.336 -11.005 1.00 96.88 72 GLU A CA 1
ATOM 584 C C . GLU A 1 72 ? 12.302 3.311 -11.580 1.00 96.88 72 GLU A C 1
ATOM 586 O O . GLU A 1 72 ? 12.481 3.379 -12.797 1.00 96.88 72 GLU A O 1
ATOM 591 N N . ASN A 1 73 ? 13.040 4.015 -10.717 1.00 97.06 73 ASN A N 1
ATOM 592 C CA . ASN A 1 73 ? 14.106 4.919 -11.145 1.00 97.06 73 ASN A CA 1
ATOM 593 C C . ASN A 1 73 ? 15.276 4.170 -11.799 1.00 97.06 73 ASN A C 1
ATOM 595 O O . ASN A 1 73 ? 15.764 4.604 -12.843 1.00 97.06 73 ASN A O 1
ATOM 599 N N . GLU A 1 74 ? 15.715 3.051 -11.218 1.00 97.25 74 GLU A N 1
ATOM 600 C CA . GLU A 1 74 ? 16.780 2.209 -11.779 1.00 97.25 74 GLU A CA 1
ATOM 601 C C . GLU A 1 74 ? 16.384 1.647 -13.150 1.00 97.25 74 GLU A C 1
ATOM 603 O O . GLU A 1 74 ? 17.154 1.739 -14.109 1.00 97.25 74 GLU A O 1
ATOM 608 N N . LEU A 1 75 ? 15.151 1.150 -13.291 1.00 97.88 75 LEU A N 1
ATOM 609 C CA . LEU A 1 75 ? 14.619 0.695 -14.577 1.00 97.88 75 LEU A CA 1
ATOM 610 C C . LEU A 1 75 ? 14.620 1.820 -15.612 1.00 97.88 75 LEU A C 1
ATOM 612 O O . LEU A 1 75 ? 15.072 1.620 -16.741 1.00 97.88 75 LEU A O 1
ATOM 616 N N . GLN A 1 76 ? 14.161 3.014 -15.236 1.00 97.56 76 GLN A N 1
ATOM 617 C CA . GLN A 1 76 ? 14.133 4.156 -16.144 1.00 97.56 76 GLN A CA 1
ATOM 618 C C . GLN A 1 76 ? 15.543 4.560 -16.598 1.00 97.56 76 GLN A C 1
ATOM 620 O O . GLN A 1 76 ? 15.755 4.859 -17.776 1.00 97.56 76 GLN A O 1
ATOM 625 N N . GLN A 1 77 ? 16.522 4.539 -15.690 1.00 97.50 77 GLN A N 1
ATOM 626 C CA . GLN A 1 77 ? 17.922 4.800 -16.022 1.00 97.50 77 GLN A CA 1
ATOM 627 C C . GLN A 1 77 ? 18.460 3.772 -17.022 1.00 97.50 77 GLN A C 1
ATOM 629 O O . GLN A 1 77 ? 19.052 4.164 -18.030 1.00 97.50 77 GLN A O 1
ATOM 634 N N . LEU A 1 78 ? 18.194 2.481 -16.805 1.00 97.94 78 LEU A N 1
ATOM 635 C CA . LEU A 1 78 ? 18.613 1.413 -17.716 1.00 97.94 78 LEU A CA 1
ATOM 636 C C . LEU A 1 78 ? 17.954 1.533 -19.099 1.00 97.94 78 LEU A C 1
ATOM 638 O O . LEU A 1 78 ? 18.633 1.382 -20.117 1.00 97.94 78 LEU A O 1
ATOM 642 N N . TYR A 1 79 ? 16.659 1.860 -19.171 1.00 97.19 79 TYR A N 1
ATOM 643 C CA . TYR A 1 79 ? 15.984 2.110 -20.450 1.00 97.19 79 TYR A CA 1
ATOM 644 C C . TYR A 1 79 ? 16.605 3.286 -21.207 1.00 97.19 79 TYR A C 1
ATOM 646 O O . TYR A 1 79 ? 16.851 3.183 -22.412 1.00 97.19 79 TYR A O 1
ATOM 654 N N . ASN A 1 80 ? 16.904 4.380 -20.505 1.00 97.25 80 ASN A N 1
ATOM 655 C CA . ASN A 1 80 ? 17.537 5.555 -21.096 1.00 97.25 80 ASN A CA 1
ATOM 656 C C . ASN A 1 80 ? 18.955 5.244 -21.596 1.00 97.25 80 ASN A C 1
ATOM 658 O O . ASN A 1 80 ? 19.302 5.620 -22.716 1.00 97.25 80 ASN A O 1
ATOM 662 N N . GLN A 1 81 ? 19.754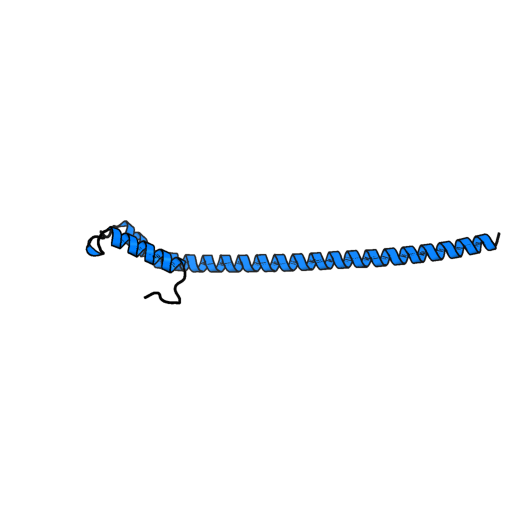 4.510 -20.814 1.00 97.44 81 GLN A N 1
ATOM 663 C CA . GLN A 1 81 ? 21.091 4.065 -21.221 1.00 97.44 81 GLN A CA 1
ATOM 664 C C . GLN A 1 81 ? 21.032 3.169 -22.461 1.00 97.44 81 GLN A C 1
ATOM 666 O O . GLN A 1 81 ? 21.734 3.418 -23.439 1.00 97.44 81 GLN A O 1
ATOM 671 N N . LYS A 1 82 ? 20.133 2.177 -22.473 1.00 97.12 82 LYS A N 1
ATOM 672 C CA . LYS A 1 82 ? 19.928 1.293 -23.628 1.00 97.12 82 LYS A CA 1
ATOM 673 C C . LYS A 1 82 ? 19.528 2.073 -24.880 1.00 97.12 82 LYS A C 1
ATOM 675 O O . LYS A 1 82 ? 20.013 1.772 -25.968 1.00 97.12 82 LYS A O 1
ATOM 680 N N . LYS A 1 83 ? 18.649 3.070 -24.738 1.00 96.94 83 LYS A N 1
ATOM 681 C CA . LYS A 1 83 ? 18.235 3.938 -25.846 1.00 96.94 83 LYS A CA 1
ATOM 682 C C . LYS A 1 83 ? 19.408 4.757 -26.384 1.00 96.94 83 LYS A C 1
ATOM 684 O O . LYS A 1 83 ? 19.564 4.844 -27.596 1.00 96.94 83 LYS A O 1
ATOM 689 N N . LYS A 1 84 ? 20.239 5.315 -25.499 1.00 96.94 84 LYS A N 1
ATOM 690 C CA . LYS A 1 84 ? 21.426 6.086 -25.885 1.00 96.94 84 LYS A CA 1
ATOM 691 C C . LYS A 1 84 ? 22.413 5.238 -26.692 1.00 96.94 84 LYS A C 1
ATOM 693 O O . LYS A 1 84 ? 22.783 5.641 -27.785 1.00 96.94 84 LYS A O 1
ATOM 698 N N . ILE A 1 85 ? 22.725 4.033 -26.210 1.00 97.38 85 ILE A N 1
ATOM 699 C CA . ILE A 1 85 ? 23.624 3.096 -26.904 1.00 97.38 85 ILE A CA 1
ATOM 700 C C . ILE A 1 85 ? 23.082 2.726 -28.291 1.00 97.38 85 ILE A C 1
ATOM 702 O O . ILE A 1 85 ? 23.845 2.635 -29.244 1.00 97.38 85 ILE A O 1
ATOM 706 N N . ARG A 1 86 ? 21.766 2.510 -28.432 1.00 96.44 86 ARG A N 1
ATOM 707 C CA . ARG A 1 86 ? 21.159 2.221 -29.744 1.00 96.44 86 ARG A CA 1
ATOM 708 C C . ARG A 1 86 ? 21.331 3.373 -30.728 1.00 96.44 86 ARG A C 1
ATOM 710 O O . ARG A 1 86 ? 21.748 3.133 -31.848 1.00 96.44 86 ARG A O 1
ATOM 717 N N . LEU A 1 87 ? 21.063 4.600 -30.287 1.00 96.19 87 LEU A N 1
ATOM 718 C CA . LEU A 1 87 ? 21.224 5.792 -31.123 1.00 96.19 87 LEU A CA 1
ATOM 719 C C . LEU A 1 87 ? 22.684 6.023 -31.529 1.00 96.19 87 LEU A C 1
ATOM 721 O O . LEU A 1 87 ? 22.942 6.493 -32.629 1.00 96.19 87 LEU A O 1
ATOM 725 N N . GLU A 1 88 ? 23.635 5.730 -30.642 1.00 96.25 88 GLU A N 1
ATOM 726 C CA . GLU A 1 88 ? 25.066 5.808 -30.959 1.00 96.25 88 GLU A CA 1
ATOM 727 C C . GLU A 1 88 ? 25.454 4.764 -32.011 1.00 96.25 88 GLU A C 1
ATOM 729 O O . GLU A 1 88 ? 26.074 5.122 -33.007 1.00 96.25 88 GLU A O 1
ATOM 734 N N . LYS A 1 89 ? 24.992 3.516 -31.861 1.00 96.62 89 LYS A N 1
ATOM 735 C CA . LYS A 1 89 ? 25.213 2.460 -32.860 1.00 96.62 89 LYS A CA 1
ATOM 736 C C . LYS A 1 89 ? 24.617 2.790 -34.224 1.00 96.62 89 LYS A C 1
ATOM 738 O O . LYS A 1 89 ? 25.300 2.628 -35.222 1.00 96.62 89 LYS A O 1
ATOM 743 N N . GLU A 1 90 ? 23.379 3.282 -34.268 1.00 95.62 90 GLU A N 1
ATOM 744 C CA . GLU A 1 90 ? 22.725 3.675 -35.527 1.00 95.62 90 GLU A CA 1
ATOM 745 C C . GLU A 1 90 ? 23.519 4.778 -36.243 1.00 95.62 90 GLU A C 1
ATOM 747 O O . GLU A 1 90 ? 23.705 4.725 -37.455 1.00 95.62 90 GLU A O 1
ATOM 752 N N . LYS A 1 91 ? 24.049 5.759 -35.500 1.00 95.62 91 LYS A N 1
ATOM 753 C CA . LYS A 1 91 ? 24.917 6.794 -36.080 1.00 95.62 91 LYS A CA 1
ATOM 754 C C . LYS A 1 91 ? 26.205 6.201 -36.640 1.00 95.62 91 LYS A C 1
ATOM 756 O O . LYS A 1 91 ? 26.547 6.494 -37.782 1.00 95.62 91 LYS A O 1
ATOM 761 N N . GLU A 1 92 ? 26.888 5.360 -35.869 1.00 95.31 92 GLU A N 1
ATOM 762 C CA . GLU A 1 92 ? 28.114 4.695 -36.322 1.00 95.31 92 GLU A CA 1
ATOM 763 C C . GLU A 1 92 ? 27.865 3.853 -37.582 1.00 95.31 92 GLU A C 1
ATOM 765 O O . GLU A 1 92 ? 28.632 3.951 -38.538 1.00 95.31 92 GLU A O 1
ATOM 770 N N . GLU A 1 93 ? 26.768 3.091 -37.633 1.00 95.38 93 GLU A N 1
ATOM 771 C CA . GLU A 1 93 ? 26.360 2.316 -38.812 1.00 95.38 93 GLU A CA 1
ATOM 772 C C . GLU A 1 93 ? 26.171 3.220 -40.038 1.00 95.38 93 GLU A C 1
ATOM 774 O O . GLU A 1 93 ? 26.777 2.959 -41.078 1.00 95.38 93 GLU A O 1
ATOM 779 N N . THR A 1 94 ? 25.442 4.336 -39.908 1.00 95.62 94 THR A N 1
ATOM 780 C CA . THR A 1 94 ? 25.268 5.284 -41.025 1.00 95.62 94 THR A CA 1
ATOM 781 C C . THR A 1 94 ? 26.587 5.914 -41.481 1.00 95.62 94 THR A C 1
ATOM 783 O O . THR A 1 94 ? 26.809 6.094 -42.678 1.00 95.62 94 THR A O 1
ATOM 786 N N . GLU A 1 95 ? 27.507 6.216 -40.560 1.00 96.12 95 GLU A N 1
ATOM 787 C CA . GLU A 1 95 ? 28.834 6.729 -40.916 1.00 96.12 95 GLU A CA 1
ATOM 788 C C . GLU A 1 95 ? 29.667 5.690 -41.675 1.00 96.12 95 GLU A C 1
ATOM 790 O O . GLU A 1 95 ? 30.400 6.044 -42.605 1.00 96.12 95 GLU A O 1
ATOM 795 N N . PHE A 1 96 ? 29.576 4.413 -41.292 1.00 96.00 96 PHE A N 1
ATOM 796 C CA . PHE A 1 96 ? 30.234 3.328 -42.014 1.00 96.00 96 PHE A CA 1
ATOM 797 C C . PHE A 1 96 ? 29.627 3.126 -43.404 1.00 96.00 96 PHE A C 1
ATOM 799 O O . PHE A 1 96 ? 30.387 3.023 -44.366 1.00 96.00 96 PHE A O 1
ATOM 806 N N . GLU A 1 97 ? 28.300 3.141 -43.539 1.00 95.56 97 GLU A N 1
ATOM 807 C CA . GLU A 1 97 ? 27.613 3.033 -44.833 1.00 95.56 97 GLU A CA 1
ATOM 808 C C . GLU A 1 97 ? 28.029 4.149 -45.798 1.00 95.56 97 GLU A C 1
ATOM 810 O O . GLU A 1 97 ? 28.390 3.872 -46.944 1.00 95.56 97 GLU A O 1
ATOM 815 N N . VAL A 1 98 ? 28.079 5.400 -45.326 1.00 96.12 98 VAL A N 1
ATOM 816 C CA . VAL A 1 98 ? 28.535 6.542 -46.136 1.00 96.12 98 VAL A CA 1
ATOM 817 C C . VAL A 1 98 ? 29.992 6.361 -46.575 1.00 96.12 98 VAL A C 1
ATOM 819 O O . VAL A 1 98 ? 30.324 6.585 -47.740 1.00 96.12 98 VAL A O 1
ATOM 822 N N . LYS A 1 99 ? 30.882 5.917 -45.675 1.00 96.31 99 LYS A N 1
ATOM 823 C CA . LYS A 1 99 ? 32.289 5.644 -46.025 1.00 96.31 99 LYS A CA 1
ATOM 824 C C . LYS A 1 99 ? 32.413 4.528 -47.062 1.00 96.31 99 LYS A C 1
ATOM 826 O O . LYS A 1 99 ? 33.227 4.656 -47.976 1.00 96.31 99 LYS A O 1
ATOM 831 N N . ILE A 1 100 ? 31.622 3.461 -46.936 1.00 96.38 100 ILE A N 1
ATOM 832 C CA . ILE A 1 100 ? 31.588 2.355 -47.902 1.00 96.38 100 ILE A CA 1
ATOM 833 C C . ILE A 1 100 ? 31.153 2.878 -49.273 1.00 96.38 100 ILE A C 1
ATOM 835 O O . ILE A 1 100 ? 31.874 2.656 -50.242 1.00 96.38 100 ILE A O 1
ATOM 839 N N . GLN A 1 101 ? 30.059 3.642 -49.351 1.00 96.19 101 GLN A N 1
ATOM 840 C CA . GLN A 1 101 ? 29.574 4.218 -50.611 1.00 96.19 101 GLN A CA 1
ATOM 841 C C . GLN A 1 101 ? 30.630 5.093 -51.298 1.00 96.19 101 GLN A C 1
ATOM 843 O O . GLN A 1 101 ? 30.915 4.895 -52.478 1.00 96.19 101 GLN A O 1
ATOM 848 N N . ILE A 1 102 ? 31.285 5.994 -50.556 1.00 96.31 102 ILE A N 1
ATOM 849 C CA . ILE A 1 102 ? 32.358 6.847 -51.098 1.00 96.31 102 ILE A CA 1
ATOM 850 C C . ILE A 1 102 ? 33.500 5.999 -51.679 1.00 96.31 102 ILE A C 1
ATOM 852 O O . ILE A 1 102 ? 34.055 6.321 -52.733 1.00 96.31 102 ILE A O 1
ATOM 856 N N . LEU A 1 103 ? 33.894 4.926 -50.988 1.00 95.19 103 LEU A N 1
ATOM 857 C CA . LEU A 1 103 ? 34.961 4.039 -51.454 1.00 95.19 103 LEU A CA 1
ATOM 858 C C . LEU A 1 103 ? 34.533 3.209 -52.671 1.00 95.19 103 LEU 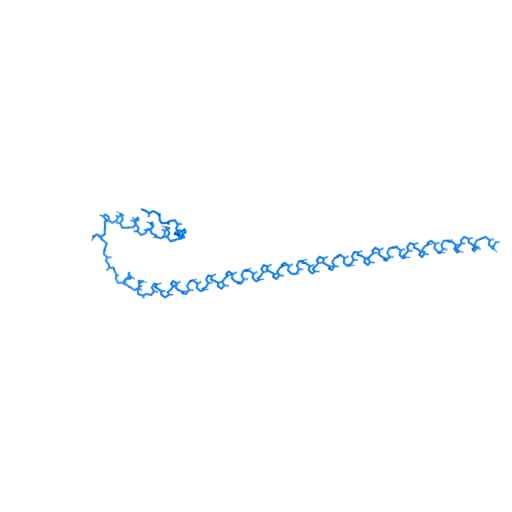A C 1
ATOM 860 O O . LEU A 1 103 ? 35.344 3.005 -53.575 1.00 95.19 103 LEU A O 1
ATOM 864 N N . GLU A 1 104 ? 33.278 2.766 -52.733 1.00 94.94 104 GLU A N 1
ATOM 865 C CA . GLU A 1 104 ? 32.720 2.068 -53.892 1.00 94.94 104 GLU A CA 1
ATOM 866 C C . GLU A 1 104 ? 32.640 2.966 -55.131 1.00 94.94 104 GLU A C 1
ATOM 868 O O . GLU A 1 104 ? 33.004 2.531 -56.224 1.00 94.94 104 GLU A O 1
ATOM 873 N N . GLU A 1 105 ? 32.218 4.222 -54.978 1.00 94.44 105 GLU A N 1
ATOM 874 C CA . GLU A 1 105 ? 32.207 5.210 -56.061 1.00 94.44 105 GLU A CA 1
ATOM 875 C C . GLU A 1 105 ? 33.620 5.499 -56.573 1.00 94.44 105 GLU A C 1
ATOM 877 O O . GLU A 1 105 ? 33.866 5.440 -57.780 1.00 94.44 105 GLU A O 1
ATOM 882 N N . LYS A 1 106 ? 34.582 5.713 -55.664 1.00 94.56 106 LYS A N 1
ATOM 883 C CA . LYS A 1 106 ? 35.997 5.863 -56.035 1.00 94.56 106 LYS A CA 1
ATOM 884 C C . LYS A 1 106 ? 36.518 4.639 -56.784 1.00 94.56 106 LYS A C 1
ATOM 886 O O . LYS A 1 106 ? 37.174 4.794 -57.810 1.00 94.56 106 LYS A O 1
ATOM 891 N N . ARG A 1 107 ? 36.201 3.427 -56.317 1.00 93.50 107 ARG A N 1
ATOM 892 C CA . ARG A 1 107 ? 36.579 2.180 -56.998 1.00 93.50 107 ARG A CA 1
ATOM 893 C C . ARG A 1 107 ? 35.999 2.102 -58.413 1.00 93.50 107 ARG A C 1
ATOM 895 O O . ARG A 1 107 ? 36.722 1.699 -59.315 1.00 93.50 107 ARG A O 1
ATOM 902 N N . LYS A 1 108 ? 34.733 2.487 -58.612 1.00 93.12 108 LYS A N 1
ATOM 903 C CA . LYS A 1 108 ? 34.097 2.528 -59.941 1.00 93.12 108 LYS A CA 1
ATOM 904 C C . LYS A 1 108 ? 34.756 3.545 -60.870 1.00 93.12 108 LYS A C 1
ATOM 906 O O . LYS A 1 108 ? 34.865 3.269 -62.048 1.00 93.12 108 LYS A O 1
ATOM 911 N N . SER A 1 109 ? 35.207 4.689 -60.351 1.00 88.50 109 SER A N 1
ATOM 912 C CA . SER A 1 109 ? 35.880 5.721 -61.159 1.00 88.50 109 SER A CA 1
ATOM 913 C C . SER A 1 109 ? 37.298 5.350 -61.622 1.00 88.50 109 SER A C 1
ATOM 915 O O . SER A 1 109 ? 37.842 6.008 -62.503 1.00 88.50 109 SER A O 1
ATOM 917 N N . LEU A 1 110 ? 37.906 4.328 -61.009 1.00 87.31 110 LEU A N 1
ATOM 918 C CA . LEU A 1 110 ? 39.253 3.834 -61.322 1.00 87.31 110 LEU A CA 1
ATOM 919 C C . LEU A 1 110 ? 39.256 2.623 -62.277 1.00 87.31 110 LEU A C 1
ATOM 921 O O . LEU A 1 110 ? 40.336 2.135 -62.612 1.00 87.31 110 LEU A O 1
ATOM 925 N N . LEU A 1 111 ? 38.079 2.127 -62.670 1.00 69.25 111 LEU A N 1
ATOM 926 C CA . LEU A 1 111 ? 37.866 1.034 -63.626 1.00 69.25 111 LEU A CA 1
ATOM 927 C C . LEU A 1 111 ? 37.279 1.591 -64.924 1.00 69.25 111 LEU A C 1
ATOM 929 O O . LEU A 1 111 ? 37.667 1.070 -65.991 1.00 69.25 111 LEU A O 1
#

Organism: Araneus ventricosus (NCBI:txid182803)